Protein AF-A0A2X2C8Q6-F1 (afdb_monomer_lite)

pLDDT: mean 88.3, std 13.2, range [42.91, 97.81]

Secondary structure (DSSP, 8-state):
----PPPPEEEEEEEE---BTTB--EEEEEEEETTEEEEEEEETTS-EEEEEEEEPSSSSEEEETT-TT--EEEEETTEEEEEETTEEEEEEEE----

Organism: Pseudomonas luteola (NCBI:txid47886)

Structure (mmCIF, N/CA/C/O backbone):
data_AF-A0A2X2C8Q6-F1
#
_entry.id   AF-A0A2X2C8Q6-F1
#
loop_
_atom_site.group_PDB
_atom_site.id
_atom_site.type_symbol
_atom_site.label_atom_id
_atom_site.label_alt_id
_atom_site.label_comp_id
_atom_site.label_asym_id
_atom_site.label_entity_id
_atom_site.label_seq_id
_atom_site.pdbx_PDB_ins_code
_atom_site.Cartn_x
_atom_site.Cartn_y
_atom_site.Cartn_z
_atom_site.occupancy
_atom_site.B_iso_or_equiv
_atom_site.auth_seq_id
_atom_site.auth_comp_id
_atom_site.auth_asym_id
_atom_site.auth_atom_id
_atom_site.pdbx_PDB_model_num
ATOM 1 N N . MET A 1 1 ? -34.245 -14.736 4.783 1.00 42.91 1 MET A N 1
ATOM 2 C CA . MET A 1 1 ? -33.613 -13.420 4.556 1.00 42.91 1 MET A CA 1
ATOM 3 C C . MET A 1 1 ? -32.192 -13.698 4.108 1.00 42.91 1 MET A C 1
ATOM 5 O O . MET A 1 1 ? -31.461 -14.315 4.870 1.00 42.91 1 MET A O 1
ATOM 9 N N . SER A 1 2 ? -31.836 -13.373 2.869 1.00 44.12 2 SER A N 1
ATOM 10 C CA . SER A 1 2 ? -30.450 -13.507 2.406 1.00 44.12 2 SER A CA 1
ATOM 11 C C . SER A 1 2 ? -29.625 -12.370 3.013 1.00 44.12 2 SER A C 1
ATOM 13 O O . SER A 1 2 ? -30.115 -11.239 3.005 1.00 44.12 2 SER A O 1
ATOM 15 N N . PRO A 1 3 ? -28.425 -12.618 3.562 1.00 54.22 3 PRO A N 1
ATOM 16 C CA . PRO A 1 3 ? -27.579 -11.533 4.030 1.00 54.22 3 PRO A CA 1
ATOM 17 C C . PRO A 1 3 ? -27.143 -10.706 2.817 1.00 54.22 3 PRO A C 1
ATOM 19 O O . PRO A 1 3 ? -26.580 -11.238 1.860 1.00 54.22 3 PRO A O 1
ATOM 22 N N . THR A 1 4 ? -27.428 -9.406 2.843 1.00 56.53 4 THR A N 1
ATOM 23 C CA . THR A 1 4 ? -26.817 -8.446 1.925 1.00 56.53 4 THR A CA 1
ATOM 24 C C . THR A 1 4 ? -25.324 -8.441 2.231 1.00 56.53 4 THR A C 1
ATOM 26 O O . THR A 1 4 ? -24.906 -7.879 3.240 1.00 56.53 4 THR A O 1
ATOM 29 N N . VAL A 1 5 ? -24.522 -9.116 1.406 1.00 59.50 5 VAL A N 1
ATOM 30 C CA . VAL A 1 5 ? -23.062 -8.988 1.458 1.00 59.50 5 VAL A CA 1
ATOM 31 C C . VAL A 1 5 ? -22.760 -7.512 1.218 1.00 59.50 5 VAL A C 1
ATOM 33 O O . VAL A 1 5 ? -23.133 -6.971 0.175 1.00 59.50 5 VAL A O 1
ATOM 36 N N . ALA A 1 6 ? -22.175 -6.833 2.204 1.00 64.19 6 ALA A N 1
ATOM 37 C CA . ALA A 1 6 ? -21.739 -5.457 2.025 1.00 64.19 6 ALA A CA 1
ATOM 38 C C . ALA A 1 6 ? -20.749 -5.428 0.853 1.00 64.19 6 ALA A C 1
ATOM 40 O O . ALA A 1 6 ? -19.773 -6.172 0.851 1.00 64.19 6 ALA A O 1
ATOM 41 N N . ALA A 1 7 ? -21.041 -4.628 -0.173 1.00 78.06 7 ALA A N 1
ATOM 42 C CA . ALA A 1 7 ? -20.195 -4.558 -1.355 1.00 78.06 7 ALA A CA 1
ATOM 43 C C . ALA A 1 7 ? -18.798 -4.037 -0.980 1.00 78.06 7 ALA A C 1
ATOM 45 O O . ALA A 1 7 ? -18.679 -3.072 -0.222 1.00 78.06 7 ALA A O 1
ATOM 46 N N . GLU A 1 8 ? -17.758 -4.670 -1.526 1.00 90.06 8 GLU A N 1
ATOM 47 C CA . GLU A 1 8 ? -16.370 -4.224 -1.391 1.00 90.06 8 GLU A CA 1
ATOM 48 C C . GLU A 1 8 ? -16.246 -2.746 -1.801 1.00 90.06 8 GLU A C 1
ATOM 50 O O . GLU A 1 8 ? -16.625 -2.356 -2.908 1.00 90.06 8 GLU A O 1
ATOM 55 N N . VAL A 1 9 ? -15.691 -1.918 -0.912 1.00 93.94 9 VAL A N 1
ATOM 56 C CA . VAL A 1 9 ? -15.411 -0.505 -1.184 1.00 93.94 9 VAL A CA 1
ATOM 57 C C . VAL A 1 9 ? -13.944 -0.355 -1.551 1.00 93.94 9 VAL A C 1
ATOM 59 O O . VAL A 1 9 ? -13.058 -0.644 -0.751 1.00 93.94 9 VAL A O 1
ATOM 62 N N . ILE A 1 10 ? -13.673 0.143 -2.754 1.00 94.94 10 ILE A N 1
ATOM 63 C CA . ILE A 1 10 ? -12.310 0.434 -3.205 1.00 94.94 10 ILE A CA 1
ATOM 64 C C . ILE A 1 10 ? -11.898 1.807 -2.672 1.00 94.94 10 ILE A C 1
ATOM 66 O O . ILE A 1 10 ? -12.481 2.817 -3.067 1.00 94.94 10 ILE A O 1
ATOM 70 N N . ILE A 1 11 ? -10.879 1.827 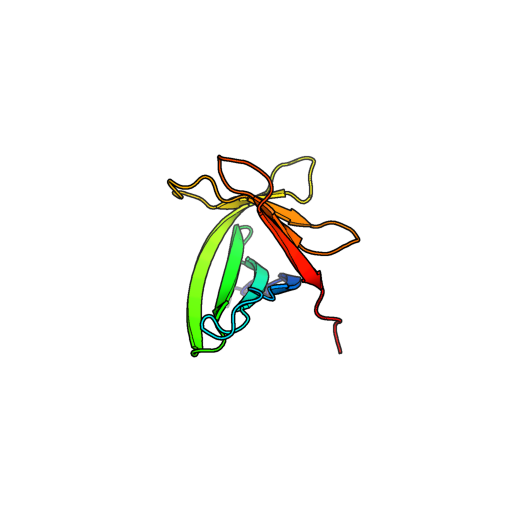-1.814 1.00 94.94 11 ILE A N 1
ATOM 71 C CA . ILE A 1 11 ? -10.276 3.054 -1.280 1.00 94.94 11 ILE A CA 1
ATOM 72 C C . ILE A 1 11 ? -9.413 3.712 -2.356 1.00 94.94 11 ILE A C 1
ATOM 74 O O . ILE A 1 11 ? -9.579 4.892 -2.643 1.00 94.94 11 ILE A O 1
ATOM 78 N N . GLY A 1 12 ? -8.569 2.928 -3.026 1.00 94.94 12 GLY A N 1
ATOM 79 C CA . GLY A 1 12 ? -7.765 3.413 -4.141 1.00 94.94 12 GLY A CA 1
ATOM 80 C C . GLY A 1 12 ? -7.038 2.298 -4.881 1.00 94.94 12 GLY A C 1
ATOM 81 O O . GLY A 1 12 ? -7.079 1.127 -4.481 1.00 94.94 12 GLY A O 1
ATOM 82 N N . LYS A 1 13 ? -6.424 2.675 -6.004 1.00 96.69 13 LYS A N 1
ATOM 83 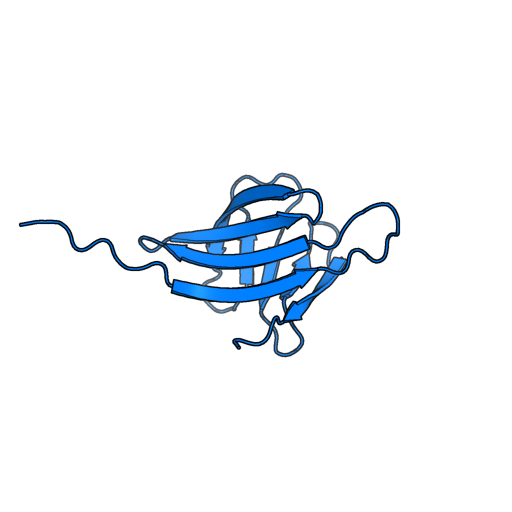C CA . LYS A 1 13 ? -5.624 1.808 -6.870 1.00 96.69 13 LYS A CA 1
ATOM 84 C C . LYS A 1 13 ? -4.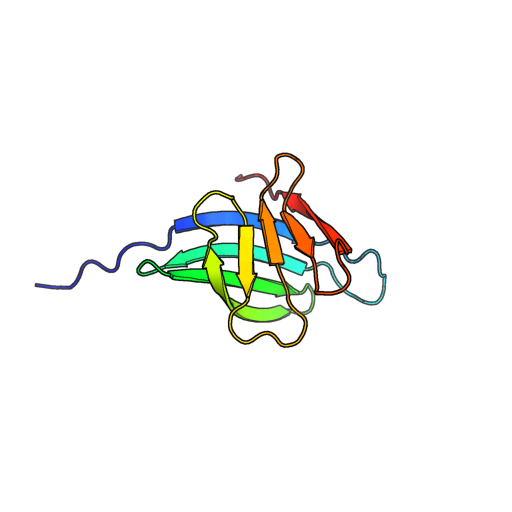366 2.548 -7.289 1.00 96.69 13 LYS A C 1
ATOM 86 O O . LYS A 1 13 ? -4.453 3.702 -7.698 1.00 96.69 13 LYS A O 1
ATOM 91 N N . TRP A 1 14 ? -3.230 1.869 -7.249 1.00 96.38 14 TRP A N 1
ATOM 92 C CA . TRP A 1 14 ? -1.936 2.457 -7.569 1.00 96.38 14 TRP A CA 1
ATOM 93 C C . TRP A 1 14 ? -1.077 1.491 -8.376 1.00 96.38 14 TRP A C 1
ATOM 95 O O . TRP A 1 14 ? -1.206 0.273 -8.243 1.00 96.38 14 TRP A O 1
ATOM 105 N N . LEU A 1 15 ? -0.210 2.049 -9.211 1.00 94.25 15 LEU A N 1
ATOM 106 C CA . LEU A 1 15 ? 0.836 1.354 -9.941 1.00 94.25 15 LEU A CA 1
ATOM 107 C C . LEU A 1 15 ? 2.174 1.631 -9.258 1.00 94.25 15 LEU A C 1
ATOM 109 O O . LEU A 1 15 ? 2.628 2.773 -9.179 1.00 94.25 15 LEU A O 1
ATOM 113 N N . ASP A 1 16 ? 2.783 0.570 -8.765 1.00 91.19 16 ASP A N 1
ATOM 114 C CA . ASP A 1 16 ? 4.111 0.542 -8.183 1.00 91.19 16 ASP A CA 1
ATOM 115 C C . ASP A 1 16 ? 5.124 0.163 -9.263 1.00 91.19 16 ASP A C 1
ATOM 117 O O . ASP A 1 16 ? 5.311 -1.014 -9.585 1.00 91.19 16 ASP A O 1
ATOM 121 N N . ASP A 1 17 ? 5.728 1.195 -9.845 1.00 84.50 17 ASP A N 1
ATOM 122 C CA . ASP A 1 17 ? 6.873 1.082 -10.744 1.00 84.50 17 ASP A CA 1
ATOM 123 C C . ASP A 1 17 ? 8.107 0.740 -9.901 1.00 84.50 17 ASP A C 1
ATOM 125 O O . ASP A 1 17 ? 8.620 1.570 -9.144 1.00 84.50 17 ASP A O 1
ATOM 129 N N . LEU A 1 18 ? 8.560 -0.511 -9.999 1.00 78.62 18 LEU A N 1
ATOM 130 C CA . LEU A 1 18 ? 9.701 -1.012 -9.230 1.00 78.62 18 LEU A CA 1
ATOM 131 C C . LEU A 1 18 ? 11.048 -0.573 -9.825 1.00 78.62 18 LEU A C 1
ATOM 133 O O . LEU A 1 18 ? 12.094 -0.910 -9.263 1.00 78.62 18 LEU A O 1
ATOM 137 N N . GLY A 1 19 ? 11.045 0.143 -10.958 1.00 70.12 19 GLY A N 1
ATOM 138 C CA . GLY A 1 19 ? 12.238 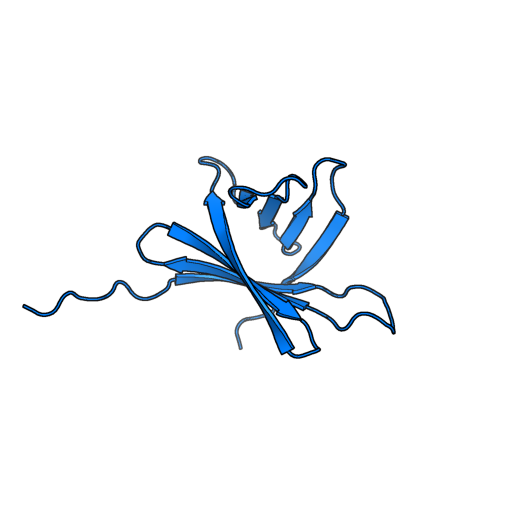0.711 -11.585 1.00 70.12 19 GLY A CA 1
ATOM 139 C C . GLY A 1 19 ? 13.275 -0.323 -12.034 1.00 70.12 19 GLY A C 1
ATOM 140 O O . GLY A 1 19 ? 14.444 0.017 -12.213 1.00 70.12 19 GLY A O 1
ATOM 141 N N . SER A 1 20 ? 12.884 -1.593 -12.185 1.00 66.19 20 SER A N 1
ATOM 142 C CA . SER A 1 20 ? 13.791 -2.702 -12.483 1.00 66.19 20 SER A CA 1
ATOM 143 C C . SER A 1 20 ? 13.366 -3.434 -13.752 1.00 66.19 20 SER A C 1
ATOM 145 O O . SER A 1 20 ? 12.227 -3.883 -13.835 1.00 66.19 20 SER A O 1
ATOM 147 N N . PRO A 1 21 ? 14.281 -3.690 -14.705 1.00 66.25 21 PRO A N 1
ATOM 148 C CA . PRO A 1 21 ? 13.977 -4.537 -15.859 1.00 66.25 21 PRO A CA 1
ATOM 149 C C . PRO A 1 21 ? 13.706 -5.999 -15.463 1.00 66.25 21 PRO A C 1
ATOM 151 O O . PRO A 1 21 ? 13.166 -6.761 -16.259 1.00 66.25 21 PRO A O 1
ATOM 154 N N . ASN A 1 22 ? 14.084 -6.393 -14.241 1.00 65.19 22 ASN A N 1
ATOM 155 C CA . ASN A 1 22 ? 13.940 -7.755 -13.729 1.00 65.19 22 ASN A CA 1
ATOM 156 C C . ASN A 1 22 ? 12.696 -7.945 -12.850 1.00 65.19 22 ASN A C 1
ATOM 158 O O . ASN A 1 22 ? 12.306 -9.083 -12.603 1.00 65.19 22 ASN A O 1
ATOM 162 N N . TYR A 1 23 ? 12.093 -6.861 -12.349 1.00 65.62 23 TYR A N 1
ATOM 163 C CA . TYR A 1 23 ? 10.897 -6.924 -11.509 1.00 65.62 23 TYR A CA 1
ATOM 164 C C . TYR A 1 23 ? 9.780 -6.152 -12.191 1.00 65.62 23 TYR A C 1
ATOM 166 O O . TYR A 1 23 ? 9.857 -4.937 -12.325 1.00 65.62 23 TYR A O 1
ATOM 174 N N . LEU A 1 24 ? 8.754 -6.879 -12.628 1.00 77.06 24 LEU A N 1
ATOM 175 C CA . LEU A 1 24 ? 7.609 -6.280 -13.296 1.00 77.06 24 LEU A CA 1
ATOM 176 C C . LEU A 1 24 ? 6.816 -5.406 -12.322 1.00 77.06 24 LEU A C 1
ATOM 178 O O . LEU A 1 24 ? 6.677 -5.759 -11.146 1.00 77.06 24 LEU A O 1
ATOM 182 N N . ASP A 1 25 ? 6.254 -4.318 -12.845 1.00 87.38 25 ASP A N 1
ATOM 183 C CA . ASP A 1 25 ? 5.405 -3.391 -12.098 1.00 87.38 25 ASP A CA 1
ATOM 184 C C . ASP A 1 25 ? 4.327 -4.128 -11.302 1.00 87.38 25 ASP A C 1
ATOM 186 O O . ASP A 1 25 ? 3.762 -5.137 -11.746 1.00 87.38 25 ASP A O 1
ATOM 190 N N . ALA A 1 26 ? 4.014 -3.606 -10.122 1.00 91.50 26 ALA A N 1
ATOM 191 C CA . ALA A 1 26 ? 2.949 -4.135 -9.289 1.00 91.50 26 ALA A CA 1
ATOM 192 C C . ALA A 1 26 ? 1.759 -3.178 -9.254 1.00 91.50 26 ALA A C 1
ATOM 194 O O . ALA A 1 26 ? 1.896 -1.964 -9.292 1.00 91.50 26 ALA A O 1
ATOM 195 N N . GLN A 1 27 ? 0.558 -3.727 -9.158 1.00 94.94 27 GLN A N 1
ATOM 196 C CA . GLN A 1 27 ? -0.654 -2.976 -8.880 1.00 94.94 27 GLN A CA 1
ATOM 197 C C . GLN A 1 27 ? -1.044 -3.203 -7.426 1.00 94.94 27 GLN A C 1
ATOM 199 O O . GLN A 1 27 ? -1.141 -4.347 -6.972 1.00 94.94 27 GLN A O 1
ATOM 204 N N . PHE A 1 28 ? -1.305 -2.111 -6.721 1.00 96.31 28 PHE A N 1
ATOM 205 C CA . PHE A 1 28 ? -1.869 -2.109 -5.383 1.00 96.31 28 PHE A CA 1
ATOM 206 C C . PHE A 1 28 ? -3.318 -1.647 -5.428 1.00 96.31 28 PHE A C 1
ATOM 208 O O . PHE A 1 28 ? -3.652 -0.681 -6.109 1.00 96.31 28 PHE A O 1
ATOM 215 N N . LYS A 1 29 ? -4.185 -2.315 -4.672 1.00 97.00 29 LYS A N 1
ATOM 216 C CA . LYS A 1 29 ? -5.563 -1.890 -4.427 1.00 97.00 29 LYS A CA 1
ATOM 217 C C . LYS A 1 29 ? -5.838 -2.003 -2.934 1.00 97.00 29 LYS A C 1
ATOM 219 O O . LYS A 1 29 ? -5.737 -3.095 -2.382 1.00 97.00 29 LYS A O 1
ATOM 224 N N . ILE A 1 30 ? -6.205 -0.898 -2.290 1.00 97.31 30 ILE A N 1
ATOM 225 C CA . ILE A 1 30 ? -6.703 -0.936 -0.909 1.00 97.31 30 ILE A CA 1
ATOM 226 C C . ILE A 1 30 ? -8.222 -1.005 -0.964 1.00 97.31 30 ILE A C 1
ATOM 228 O O . ILE A 1 30 ? -8.872 -0.199 -1.634 1.00 97.31 30 ILE A O 1
ATOM 232 N N . VAL A 1 31 ? -8.783 -1.986 -0.264 1.00 96.69 31 VAL A N 1
ATOM 233 C CA . VAL A 1 31 ? -10.227 -2.214 -0.194 1.00 96.69 31 VAL A CA 1
ATOM 234 C C . VAL A 1 31 ? -10.694 -2.306 1.244 1.00 96.69 31 VAL A C 1
ATOM 236 O O . VAL A 1 31 ? -9.962 -2.772 2.118 1.00 96.69 31 VAL A O 1
ATOM 239 N N . LYS A 1 32 ? -11.936 -1.890 1.473 1.00 95.69 32 LYS A N 1
ATOM 240 C CA . LYS A 1 32 ? -12.694 -2.167 2.684 1.00 95.69 32 LYS A CA 1
ATOM 241 C C . LYS A 1 32 ? -13.763 -3.201 2.358 1.00 95.69 32 LYS A C 1
ATOM 243 O O . LYS A 1 32 ? -14.647 -2.946 1.546 1.00 95.69 32 LYS A O 1
ATOM 248 N N . ASP A 1 33 ? -13.679 -4.344 3.014 1.00 93.69 33 ASP A N 1
ATOM 249 C CA . ASP A 1 33 ? -14.566 -5.488 2.841 1.00 93.69 33 ASP A CA 1
ATOM 250 C C . ASP A 1 33 ? -14.983 -6.002 4.224 1.00 93.69 33 ASP A C 1
ATOM 252 O O . ASP A 1 33 ? -14.133 -6.204 5.094 1.00 93.69 33 ASP A O 1
ATOM 256 N N . ASP A 1 34 ? -16.291 -6.121 4.454 1.00 92.44 34 ASP A N 1
ATOM 257 C CA . ASP A 1 34 ? -16.886 -6.499 5.747 1.00 92.44 34 ASP A CA 1
ATOM 258 C C . ASP A 1 34 ? -16.284 -5.740 6.955 1.00 92.44 34 ASP A C 1
ATOM 260 O O . ASP A 1 34 ? -15.852 -6.302 7.963 1.00 92.44 34 ASP A O 1
ATOM 264 N N . GLY A 1 35 ? -16.148 -4.416 6.811 1.00 90.94 35 GLY A N 1
ATOM 265 C CA . GLY A 1 35 ? -15.589 -3.537 7.847 1.00 90.94 35 GLY A CA 1
ATOM 266 C C . GLY A 1 35 ? -14.072 -3.641 8.052 1.00 90.94 35 GLY A C 1
ATOM 267 O O . GLY A 1 35 ? -13.519 -2.881 8.848 1.00 90.94 35 GLY A O 1
ATOM 268 N N . LYS A 1 36 ? -13.384 -4.522 7.322 1.00 95.38 36 LYS A N 1
ATOM 269 C CA . LYS A 1 36 ? -11.938 -4.754 7.401 1.00 95.38 36 LYS A CA 1
ATOM 270 C C . LYS A 1 36 ? -11.236 -4.199 6.168 1.00 95.38 36 LYS A C 1
ATOM 272 O O . LYS A 1 36 ? -11.749 -4.276 5.060 1.00 95.38 36 LYS A O 1
ATOM 277 N N . TYR A 1 37 ? -10.033 -3.677 6.358 1.00 96.94 37 TYR A N 1
ATOM 278 C CA . TYR A 1 37 ? -9.177 -3.214 5.271 1.00 96.94 37 TYR A CA 1
ATOM 279 C C . TYR A 1 37 ? -8.222 -4.308 4.794 1.00 96.94 37 TYR A C 1
ATOM 281 O O . TYR A 1 37 ? -7.734 -5.119 5.596 1.00 96.94 37 TYR A O 1
ATOM 289 N N . PHE A 1 38 ? -7.951 -4.306 3.492 1.00 97.69 38 PHE A N 1
ATOM 290 C CA . PHE A 1 38 ? -7.011 -5.210 2.845 1.00 97.69 38 PHE A CA 1
ATOM 291 C C . PHE A 1 38 ? -6.212 -4.501 1.757 1.00 97.69 38 PHE A C 1
ATOM 293 O O . PHE A 1 38 ? -6.756 -3.664 1.041 1.00 97.69 38 PHE A O 1
ATOM 300 N N . LEU A 1 39 ? -4.948 -4.894 1.607 1.00 97.62 39 LEU A N 1
ATOM 301 C CA . LEU A 1 39 ? -4.149 -4.619 0.422 1.00 97.62 39 LEU A CA 1
ATOM 302 C C . LEU A 1 39 ? -4.238 -5.817 -0.512 1.00 97.62 39 LEU A C 1
ATOM 304 O O . LEU A 1 39 ? -3.838 -6.919 -0.139 1.00 97.62 39 LEU A O 1
ATOM 308 N N . GLU A 1 40 ? -4.684 -5.597 -1.735 1.00 97.00 40 GLU A N 1
ATOM 309 C CA . GLU A 1 40 ? -4.496 -6.532 -2.834 1.00 97.00 40 GLU A CA 1
ATOM 310 C C . GLU A 1 40 ? -3.304 -6.081 -3.670 1.00 97.00 40 GLU A C 1
ATOM 312 O O . GLU A 1 40 ? -3.291 -4.974 -4.210 1.00 97.00 40 GLU A O 1
ATOM 317 N N . ARG A 1 41 ? -2.293 -6.944 -3.762 1.00 94.94 41 ARG A N 1
ATOM 318 C CA . ARG A 1 41 ? -1.118 -6.755 -4.610 1.00 94.94 41 ARG A CA 1
ATOM 319 C C . ARG A 1 41 ? -1.194 -7.718 -5.781 1.00 94.94 41 ARG A C 1
ATOM 321 O O . ARG A 1 41 ? -1.386 -8.914 -5.565 1.00 94.94 41 ARG A O 1
ATOM 328 N N . ARG A 1 42 ? -0.954 -7.221 -6.991 1.00 94.50 42 ARG A N 1
ATOM 329 C CA . ARG A 1 42 ? -0.758 -8.036 -8.193 1.00 94.50 42 ARG A CA 1
ATOM 330 C C . ARG A 1 42 ? 0.500 -7.588 -8.920 1.00 94.50 42 ARG A C 1
ATOM 332 O O . ARG A 1 42 ? 0.552 -6.470 -9.408 1.00 94.50 42 ARG A O 1
ATOM 339 N N . ASN A 1 43 ? 1.494 -8.453 -8.991 1.00 90.44 43 ASN A N 1
ATOM 340 C CA . ASN A 1 43 ? 2.722 -8.224 -9.739 1.00 90.44 43 ASN A CA 1
ATOM 341 C C . ASN A 1 43 ? 2.488 -8.483 -11.235 1.00 90.44 43 ASN A C 1
ATOM 343 O O . ASN A 1 43 ? 1.560 -9.209 -11.613 1.00 90.44 43 ASN A O 1
ATOM 347 N N . GLY A 1 44 ? 3.334 -7.918 -12.096 1.00 86.62 44 GLY A N 1
ATOM 348 C CA . GLY A 1 44 ? 3.209 -8.090 -13.544 1.00 86.62 44 GLY A CA 1
ATOM 349 C C . GLY A 1 44 ? 3.424 -9.527 -14.032 1.00 86.62 44 GLY A C 1
ATOM 350 O O . GLY A 1 44 ? 2.962 -9.868 -15.116 1.00 86.62 44 GLY A O 1
ATOM 351 N N . ASP A 1 45 ? 4.039 -10.396 -13.222 1.00 86.12 45 ASP A N 1
ATOM 352 C CA . ASP A 1 45 ? 4.148 -11.839 -13.495 1.00 86.12 45 ASP A CA 1
ATOM 353 C C . ASP A 1 45 ? 2.856 -12.611 -13.150 1.00 86.12 45 ASP A C 1
ATOM 355 O O . ASP A 1 45 ? 2.776 -13.826 -13.324 1.00 86.12 45 ASP A O 1
ATOM 359 N N . GLY A 1 46 ? 1.829 -11.911 -12.659 1.00 88.00 46 GLY A N 1
ATOM 360 C CA . GLY A 1 46 ? 0.551 -12.476 -12.240 1.00 88.00 46 GLY A CA 1
ATOM 361 C C . GLY A 1 46 ? 0.532 -13.000 -10.804 1.00 88.00 46 GLY A C 1
ATOM 362 O O . GLY A 1 46 ? -0.554 -13.298 -10.302 1.00 88.00 46 GLY A O 1
ATOM 363 N N . SER A 1 47 ? 1.680 -13.071 -10.124 1.00 90.62 47 SER A N 1
ATOM 364 C CA . SER A 1 47 ? 1.732 -13.388 -8.697 1.00 90.62 47 SER A CA 1
ATOM 365 C C . SER A 1 47 ? 1.137 -12.249 -7.867 1.00 90.62 47 SER A C 1
ATOM 367 O O . SER A 1 47 ? 1.016 -11.106 -8.311 1.00 90.62 47 SER A O 1
ATOM 369 N N . GLY A 1 48 ? 0.727 -12.544 -6.639 1.00 92.19 48 GLY A N 1
ATOM 370 C CA . GLY A 1 48 ? 0.077 -11.546 -5.810 1.00 92.19 48 GLY A CA 1
ATOM 371 C C . GLY A 1 48 ? -0.421 -12.096 -4.492 1.00 92.19 48 GLY A C 1
ATOM 372 O O . GLY A 1 48 ? -0.186 -13.252 -4.143 1.00 92.19 48 GLY A O 1
ATOM 373 N N . GLY A 1 49 ? -1.126 -11.248 -3.756 1.00 95.19 49 GLY A N 1
ATOM 374 C CA . GLY A 1 49 ? -1.695 -11.621 -2.474 1.00 95.19 49 GLY A CA 1
ATOM 375 C C . GLY A 1 49 ? -2.675 -10.588 -1.953 1.00 95.19 49 GLY A C 1
ATOM 376 O O . GLY A 1 49 ? -2.701 -9.442 -2.403 1.00 95.19 49 GLY A O 1
ATOM 377 N N . ARG A 1 50 ? -3.474 -11.021 -0.980 1.00 97.00 50 ARG A N 1
ATOM 378 C CA . ARG A 1 50 ? -4.396 -10.177 -0.228 1.00 97.00 50 ARG A CA 1
ATOM 379 C C . ARG A 1 50 ? -3.968 -10.172 1.233 1.00 97.00 50 ARG A C 1
ATOM 381 O O . ARG A 1 50 ? -3.907 -11.224 1.863 1.00 97.00 50 ARG A O 1
ATOM 388 N N . TYR A 1 51 ? -3.666 -8.994 1.763 1.00 96.69 51 TYR A N 1
ATOM 389 C CA . TYR A 1 51 ? -3.077 -8.821 3.088 1.00 96.69 51 TYR A CA 1
ATOM 390 C C . TYR A 1 51 ? -3.989 -7.981 3.966 1.00 96.69 51 TYR A C 1
ATOM 392 O O . TYR A 1 51 ? -4.496 -6.952 3.529 1.00 96.69 51 TYR A O 1
ATOM 400 N N . ARG A 1 52 ? -4.207 -8.411 5.208 1.00 97.81 52 ARG A N 1
ATOM 401 C CA . ARG A 1 52 ? -5.017 -7.673 6.182 1.00 97.81 52 ARG A CA 1
ATOM 402 C C . ARG A 1 52 ? -4.293 -6.385 6.597 1.00 97.81 52 ARG A C 1
ATOM 404 O O . ARG A 1 52 ? -3.107 -6.432 6.915 1.00 97.81 52 ARG A O 1
ATOM 411 N N . LEU A 1 53 ? -5.026 -5.271 6.628 1.00 97.75 53 LEU A N 1
ATOM 412 C CA . LEU A 1 53 ? -4.528 -3.954 7.038 1.00 97.75 53 LEU A CA 1
ATOM 413 C C . LEU A 1 53 ? -5.298 -3.391 8.238 1.00 97.75 53 LEU A C 1
ATOM 415 O O . LEU A 1 53 ? -6.521 -3.474 8.270 1.00 97.75 53 LEU A O 1
ATOM 419 N N . GLU A 1 54 ? -4.652 -2.731 9.181 1.00 96.62 54 GLU A N 1
ATOM 420 C CA . GLU A 1 54 ? -5.327 -1.884 10.172 1.00 96.62 54 GLU A CA 1
ATOM 421 C C . GLU A 1 54 ? -5.194 -0.420 9.769 1.00 96.62 54 GLU A C 1
ATOM 423 O O . GLU A 1 54 ? -4.102 0.020 9.434 1.00 96.62 54 GLU A O 1
ATOM 428 N N . LYS A 1 55 ? -6.313 0.314 9.744 1.00 95.62 55 LYS A N 1
ATOM 429 C CA . LYS A 1 55 ? -6.294 1.751 9.461 1.00 95.62 55 LYS A CA 1
ATOM 430 C C . LYS A 1 55 ? -6.021 2.498 10.762 1.00 95.62 55 LYS A C 1
ATOM 432 O O . LYS A 1 55 ? -6.700 2.228 11.759 1.00 95.62 55 LYS A O 1
ATOM 437 N N . GLU A 1 56 ? -5.081 3.431 10.742 1.00 93.06 56 GLU A N 1
ATOM 438 C CA . GLU A 1 56 ? -4.912 4.378 11.841 1.00 93.06 56 GLU A CA 1
ATOM 439 C C . GLU A 1 56 ? -6.136 5.304 11.924 1.00 93.06 56 GLU A C 1
ATOM 441 O O . GLU A 1 56 ? -6.817 5.567 10.932 1.00 93.06 56 GLU A O 1
ATOM 446 N N . LYS A 1 57 ? -6.518 5.717 13.137 1.00 80.88 57 LYS A N 1
ATOM 447 C CA . LYS A 1 57 ? -7.811 6.396 13.346 1.00 80.88 57 LYS A CA 1
ATOM 448 C C . LYS A 1 57 ? -7.868 7.778 12.702 1.00 80.88 57 LYS A C 1
ATOM 450 O O . LYS A 1 57 ? -8.934 8.158 12.221 1.00 80.88 57 LYS A O 1
ATOM 455 N N . ASP A 1 58 ? -6.739 8.476 12.703 1.00 81.12 58 ASP A N 1
ATOM 456 C CA . ASP A 1 58 ? -6.659 9.897 12.372 1.00 81.12 58 ASP A CA 1
ATOM 457 C C . ASP A 1 58 ? -5.970 10.160 11.024 1.00 81.12 58 ASP A C 1
ATOM 459 O O . ASP A 1 58 ? -6.076 11.262 10.494 1.00 81.12 58 ASP A O 1
ATOM 463 N N . ASP A 1 59 ? -5.364 9.131 10.424 1.00 79.44 59 ASP A N 1
ATOM 464 C CA . ASP A 1 59 ? -4.595 9.230 9.186 1.00 79.44 59 ASP A CA 1
ATOM 465 C C . ASP A 1 59 ? -5.137 8.285 8.105 1.00 79.44 59 ASP A C 1
ATOM 467 O O . ASP A 1 59 ? -5.725 7.235 8.378 1.00 79.44 59 ASP A O 1
ATOM 471 N N . GLU A 1 60 ? -4.892 8.613 6.835 1.00 92.50 60 GLU A N 1
ATOM 472 C CA . GLU A 1 60 ? -5.062 7.669 5.721 1.00 92.50 60 GLU A CA 1
ATOM 473 C C . GLU A 1 60 ? -3.874 6.690 5.631 1.00 92.50 60 GLU A C 1
ATOM 475 O O . GLU A 1 60 ? -3.369 6.379 4.551 1.00 92.50 60 GLU A O 1
ATOM 480 N N . ALA A 1 61 ? -3.436 6.203 6.794 1.00 96.19 61 ALA A N 1
ATOM 481 C CA . ALA A 1 61 ? -2.357 5.250 6.973 1.00 96.19 61 ALA A CA 1
ATOM 482 C C . ALA A 1 61 ? -2.910 3.858 7.303 1.00 96.19 61 ALA A C 1
ATOM 484 O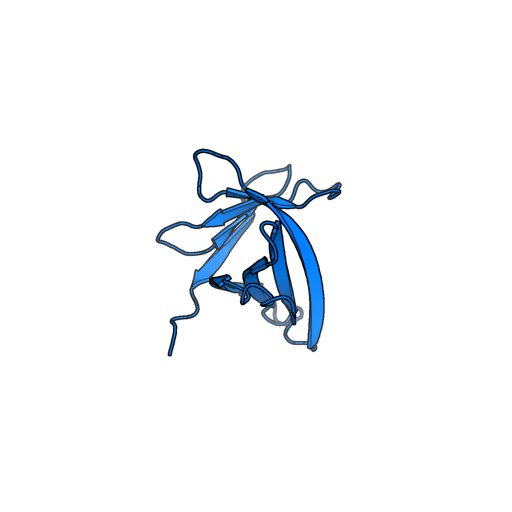 O . ALA A 1 61 ? -3.857 3.688 8.079 1.00 96.19 61 ALA A O 1
ATOM 485 N N . TYR A 1 62 ? -2.306 2.846 6.690 1.00 97.25 62 TYR A N 1
ATOM 486 C CA . TYR A 1 62 ? -2.742 1.462 6.751 1.00 97.25 62 TYR A CA 1
ATOM 487 C C . TYR A 1 62 ? -1.557 0.541 7.052 1.00 97.25 62 TYR A C 1
ATOM 489 O O . TYR A 1 62 ? -0.636 0.410 6.248 1.00 97.25 62 TYR A O 1
ATOM 497 N N . ILE A 1 63 ? -1.601 -0.147 8.189 1.00 96.75 63 ILE A N 1
ATOM 498 C CA . ILE A 1 63 ? -0.523 -1.007 8.685 1.00 96.75 63 ILE A CA 1
ATOM 499 C C . ILE A 1 63 ? -0.825 -2.461 8.343 1.00 96.75 63 ILE A C 1
ATOM 501 O O . ILE A 1 63 ? -1.916 -2.960 8.626 1.00 96.75 63 ILE A O 1
ATOM 505 N N . LYS A 1 64 ? 0.137 -3.182 7.765 1.00 96.69 64 LYS A N 1
ATOM 506 C CA . LYS A 1 64 ? -0.030 -4.608 7.470 1.00 96.69 64 LYS A CA 1
ATOM 507 C C . LYS A 1 64 ? 0.018 -5.453 8.744 1.00 96.69 64 LYS A C 1
ATOM 509 O O . LYS A 1 64 ? 1.011 -5.478 9.464 1.00 96.69 64 LYS A O 1
ATOM 514 N N . VAL A 1 65 ? -1.047 -6.212 8.992 1.00 95.50 65 VAL A N 1
ATOM 515 C CA . VAL A 1 65 ? -1.168 -7.056 10.189 1.00 95.50 65 VAL A CA 1
ATOM 516 C C . VAL A 1 65 ? -0.253 -8.277 10.087 1.00 95.50 65 VAL A C 1
ATOM 518 O O . VAL A 1 65 ? -0.263 -8.983 9.078 1.00 95.50 65 VAL A O 1
ATOM 521 N N . GLY A 1 66 ? 0.493 -8.556 11.160 1.00 91.25 66 GLY A N 1
ATOM 522 C CA . GLY A 1 66 ? 1.362 -9.735 11.269 1.00 91.25 66 GLY A CA 1
ATOM 523 C C . GLY A 1 66 ? 2.631 -9.671 10.413 1.00 91.25 66 GLY A C 1
ATOM 524 O O . GLY A 1 66 ? 3.273 -10.698 10.202 1.00 91.25 66 GLY A O 1
ATOM 525 N N . ASP A 1 67 ? 2.984 -8.492 9.899 1.00 89.69 67 ASP A N 1
ATOM 526 C CA . ASP A 1 67 ? 4.156 -8.294 9.054 1.00 89.69 67 ASP A CA 1
ATOM 527 C C . ASP A 1 67 ? 5.411 -7.989 9.882 1.00 89.69 67 ASP A C 1
ATOM 529 O O . ASP A 1 67 ? 5.462 -7.010 10.620 1.00 89.69 67 ASP A O 1
ATOM 533 N N . GLN A 1 68 ? 6.447 -8.817 9.744 1.00 89.00 68 GLN A N 1
ATOM 534 C CA . GLN A 1 68 ? 7.710 -8.651 10.481 1.00 89.00 68 GLN A CA 1
ATOM 535 C C . GLN A 1 68 ? 8.591 -7.519 9.931 1.00 89.00 68 GLN A C 1
ATOM 537 O O . GLN A 1 68 ? 9.5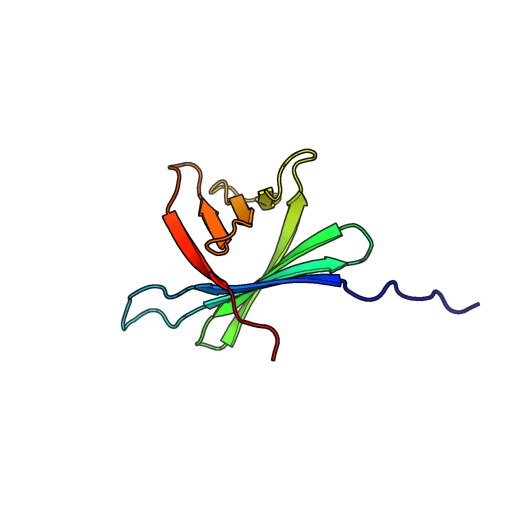47 -7.110 10.592 1.00 89.00 68 GLN A O 1
ATOM 542 N N . PHE A 1 69 ? 8.287 -7.029 8.728 1.00 89.38 69 PHE A N 1
ATOM 543 C CA . PHE A 1 69 ? 9.027 -5.955 8.066 1.00 89.38 69 PHE A CA 1
ATOM 544 C C . PHE A 1 69 ? 8.463 -4.566 8.389 1.00 89.38 69 PHE A C 1
ATOM 546 O O . PHE A 1 69 ? 9.124 -3.570 8.112 1.00 89.38 69 PHE A O 1
ATOM 553 N N . GLY A 1 70 ? 7.290 -4.496 9.029 1.00 91.81 70 GLY A N 1
ATOM 554 C CA . GLY A 1 70 ? 6.674 -3.238 9.441 1.00 91.81 70 GLY A CA 1
ATOM 555 C C . GLY A 1 70 ? 6.078 -2.450 8.278 1.00 91.81 70 GLY A C 1
ATOM 556 O O . GLY A 1 70 ? 6.174 -1.230 8.274 1.00 91.81 70 GLY A O 1
ATOM 557 N N . ALA A 1 71 ? 5.499 -3.125 7.278 1.00 96.38 71 ALA A N 1
ATOM 558 C CA . ALA A 1 71 ? 4.937 -2.443 6.117 1.00 96.38 71 ALA A CA 1
ATOM 559 C C . ALA A 1 71 ? 3.767 -1.508 6.485 1.00 96.38 71 ALA A C 1
ATOM 561 O O . ALA A 1 71 ? 2.757 -1.952 7.051 1.00 96.38 71 ALA A O 1
ATOM 562 N N . VAL A 1 72 ? 3.881 -0.241 6.080 1.00 96.88 72 VAL A N 1
ATOM 563 C CA . VAL A 1 72 ? 2.838 0.790 6.213 1.00 96.88 72 VAL A CA 1
ATOM 564 C C . VAL A 1 72 ? 2.564 1.419 4.849 1.00 96.88 72 VAL A C 1
ATOM 566 O O . VAL A 1 72 ? 3.478 1.636 4.053 1.00 96.88 72 VAL A O 1
ATOM 569 N N . TYR A 1 73 ? 1.291 1.695 4.580 1.00 97.44 73 TYR A N 1
ATOM 570 C CA . TYR A 1 73 ? 0.813 2.305 3.345 1.00 97.44 73 TYR A CA 1
ATOM 571 C C . TYR A 1 73 ? 0.061 3.591 3.674 1.00 97.44 73 TYR A C 1
ATOM 573 O O . TYR A 1 73 ? -0.941 3.527 4.384 1.00 97.44 73 TYR A O 1
ATOM 581 N N . VAL A 1 74 ? 0.512 4.733 3.163 1.00 97.38 74 VAL A N 1
ATOM 582 C CA . VAL A 1 74 ? -0.104 6.042 3.429 1.00 97.38 74 VAL A CA 1
ATOM 583 C C . VAL A 1 74 ? -0.645 6.614 2.128 1.00 97.38 74 VAL A C 1
ATOM 585 O O . VAL A 1 74 ? 0.080 6.725 1.141 1.00 97.38 74 VAL A O 1
ATOM 588 N N . VAL A 1 75 ? -1.938 6.933 2.100 1.00 96.19 75 VAL A N 1
ATOM 589 C CA . VAL A 1 75 ? -2.566 7.564 0.935 1.00 96.19 75 VAL A CA 1
ATOM 590 C C . VAL A 1 75 ? -2.346 9.070 1.010 1.00 96.19 75 VAL A C 1
ATOM 592 O O . VAL A 1 75 ? -2.806 9.722 1.947 1.00 96.19 75 VAL A O 1
ATOM 595 N N . THR A 1 76 ? -1.687 9.621 -0.003 1.00 95.12 76 THR A N 1
ATOM 596 C CA . THR A 1 76 ? -1.389 11.051 -0.137 1.00 95.12 76 THR A CA 1
ATOM 597 C C . THR A 1 76 ? -1.911 11.591 -1.474 1.00 95.12 76 THR A C 1
ATOM 599 O O . THR A 1 76 ? -2.295 10.810 -2.352 1.00 95.12 76 THR A O 1
ATOM 602 N N . PRO A 1 77 ? -1.944 12.923 -1.675 1.00 93.38 77 PRO A N 1
ATOM 603 C CA . PRO A 1 77 ? -2.263 13.507 -2.980 1.00 93.38 77 PRO A CA 1
ATOM 604 C C . PRO A 1 77 ? -1.343 13.042 -4.123 1.00 93.38 77 PRO A C 1
ATOM 606 O O . PRO A 1 77 ? -1.750 13.047 -5.284 1.00 93.38 77 PRO A O 1
ATOM 609 N N . GLU A 1 78 ? -0.108 12.646 -3.814 1.00 92.94 78 GLU A N 1
ATOM 610 C CA . GLU A 1 78 ? 0.905 12.203 -4.774 1.00 92.94 78 GLU A CA 1
ATOM 611 C C . GLU A 1 78 ? 0.775 10.713 -5.137 1.00 92.94 78 GLU A C 1
ATOM 613 O O . GLU A 1 78 ? 1.265 10.288 -6.190 1.00 92.94 78 GLU A O 1
ATOM 618 N N . GLY A 1 79 ? 0.113 9.913 -4.295 1.00 95.38 79 GLY A N 1
ATOM 619 C CA . GLY A 1 79 ? -0.107 8.491 -4.534 1.00 95.38 79 GLY A CA 1
ATOM 620 C C . GLY A 1 79 ? -0.196 7.662 -3.255 1.00 95.38 79 GLY A C 1
ATOM 621 O O . GLY A 1 79 ? -0.792 8.073 -2.265 1.00 95.38 79 GLY A O 1
ATOM 622 N N . LEU A 1 80 ? 0.352 6.449 -3.304 1.00 97.25 80 LEU A N 1
ATOM 623 C CA . LEU A 1 80 ? 0.468 5.571 -2.143 1.00 97.25 80 LEU A CA 1
ATOM 624 C C . LEU A 1 80 ? 1.926 5.507 -1.717 1.00 97.25 80 LEU A C 1
ATOM 626 O O . LEU A 1 80 ? 2.734 4.851 -2.377 1.00 97.25 80 LEU A O 1
ATOM 630 N N . GLU A 1 81 ? 2.256 6.174 -0.624 1.00 97.00 81 GLU A N 1
ATOM 631 C CA . GLU A 1 81 ? 3.567 6.058 -0.006 1.00 97.00 81 GLU A CA 1
ATOM 632 C C . GLU A 1 81 ? 3.685 4.706 0.698 1.00 97.00 81 GLU A C 1
ATOM 634 O O . GLU A 1 81 ? 2.765 4.244 1.380 1.00 97.00 81 GLU A O 1
ATOM 639 N N . ILE A 1 82 ? 4.821 4.048 0.492 1.00 95.62 82 ILE A N 1
ATOM 640 C CA . ILE A 1 82 ? 5.116 2.717 1.010 1.00 95.62 82 ILE A CA 1
ATOM 641 C C . ILE A 1 82 ? 6.313 2.843 1.936 1.00 95.62 82 ILE A C 1
ATOM 643 O O . ILE A 1 82 ? 7.375 3.323 1.530 1.00 95.62 82 ILE A O 1
ATOM 647 N N . TYR A 1 83 ? 6.138 2.355 3.155 1.00 96.12 83 TYR A N 1
ATOM 648 C CA . TYR A 1 83 ? 7.143 2.355 4.203 1.00 96.12 83 TYR A CA 1
ATOM 649 C C . TYR A 1 83 ? 7.428 0.930 4.665 1.00 96.12 83 TYR A C 1
ATOM 651 O O . TYR A 1 83 ? 6.565 0.051 4.578 1.00 96.12 83 TYR A O 1
ATOM 659 N N . ASP A 1 84 ? 8.617 0.730 5.212 1.00 95.44 84 ASP A N 1
ATOM 660 C CA . ASP A 1 84 ? 8.934 -0.367 6.120 1.00 95.44 84 ASP A CA 1
ATOM 661 C C . ASP A 1 84 ? 9.460 0.199 7.451 1.00 95.44 84 ASP A C 1
ATOM 663 O O . ASP A 1 84 ? 9.398 1.403 7.714 1.00 95.44 84 ASP A O 1
ATOM 667 N N . ARG A 1 85 ? 9.983 -0.675 8.313 1.00 94.25 85 ARG A N 1
ATOM 668 C CA . ARG A 1 85 ? 10.602 -0.282 9.587 1.00 94.25 85 ARG A CA 1
ATOM 669 C C . ARG A 1 85 ? 11.791 0.681 9.454 1.00 94.25 85 ARG A C 1
ATOM 671 O O . ARG A 1 85 ? 12.100 1.359 10.431 1.00 94.25 85 ARG A O 1
ATOM 678 N N . ASP A 1 86 ? 12.475 0.689 8.311 1.00 95.25 86 ASP A N 1
ATOM 679 C CA . ASP A 1 86 ? 13.646 1.528 8.046 1.00 95.25 86 ASP A CA 1
ATOM 680 C C . ASP A 1 86 ? 13.228 2.889 7.450 1.00 95.25 86 ASP A C 1
ATOM 682 O O . ASP A 1 86 ? 14.024 3.831 7.417 1.00 95.25 86 ASP A O 1
ATOM 686 N N . GLY A 1 87 ? 11.955 3.029 7.065 1.00 95.56 87 GLY A N 1
ATOM 687 C CA . GLY A 1 87 ? 11.308 4.291 6.733 1.00 95.56 87 GLY A CA 1
ATOM 688 C C . GLY A 1 87 ? 10.654 4.277 5.358 1.00 95.56 87 GLY A C 1
ATOM 689 O O . GLY A 1 87 ? 10.154 3.260 4.884 1.00 95.56 87 GLY A O 1
ATOM 690 N N . TYR A 1 88 ? 10.604 5.452 4.731 1.00 95.88 88 TYR A N 1
ATOM 691 C CA . TYR A 1 88 ? 10.031 5.620 3.398 1.00 95.88 88 TYR A CA 1
ATOM 692 C C . TYR A 1 88 ? 10.827 4.825 2.359 1.00 95.88 88 TYR A C 1
ATOM 694 O O . TYR A 1 88 ? 12.050 4.950 2.280 1.00 95.88 88 TYR A O 1
ATOM 702 N N . ILE A 1 89 ? 10.118 4.072 1.519 1.00 93.56 89 ILE A N 1
ATOM 703 C CA . ILE A 1 89 ? 10.713 3.320 0.414 1.00 93.56 89 ILE A CA 1
ATOM 704 C C . ILE A 1 89 ? 10.471 4.042 -0.912 1.00 93.56 89 ILE A C 1
ATOM 706 O O . ILE A 1 89 ? 11.419 4.305 -1.652 1.00 93.56 89 ILE A O 1
ATOM 710 N N . ARG A 1 90 ? 9.199 4.300 -1.250 1.00 94.56 90 ARG A N 1
ATOM 711 C CA . ARG A 1 90 ? 8.767 4.891 -2.531 1.00 94.56 90 ARG A CA 1
ATOM 712 C C . ARG A 1 90 ? 7.276 5.250 -2.530 1.00 94.56 90 ARG A C 1
ATOM 714 O O . ARG A 1 90 ? 6.536 4.805 -1.654 1.00 94.56 90 ARG A O 1
ATOM 721 N N . THR A 1 91 ? 6.832 5.949 -3.575 1.00 95.38 91 THR A N 1
ATOM 722 C CA . THR A 1 91 ? 5.419 6.270 -3.834 1.00 95.38 91 THR A CA 1
ATOM 723 C C . THR A 1 91 ? 4.921 5.562 -5.094 1.00 95.38 91 THR A C 1
ATOM 725 O O . THR A 1 91 ? 5.450 5.779 -6.187 1.00 95.38 91 THR A O 1
ATOM 728 N N . ALA A 1 92 ? 3.875 4.746 -4.961 1.00 95.88 92 ALA A N 1
ATOM 729 C CA . ALA A 1 92 ? 3.153 4.171 -6.092 1.00 95.88 92 ALA A CA 1
ATOM 730 C C . ALA A 1 92 ? 2.156 5.192 -6.664 1.00 95.88 92 ALA A C 1
ATOM 732 O O . ALA A 1 92 ? 1.448 5.880 -5.927 1.00 95.88 92 ALA A O 1
ATOM 733 N N . LYS A 1 93 ? 2.079 5.286 -7.992 1.00 95.06 93 LYS A N 1
ATOM 734 C CA . LYS A 1 93 ? 1.301 6.312 -8.700 1.00 95.06 93 LYS A CA 1
ATOM 735 C C . LYS A 1 93 ? -0.166 5.932 -8.757 1.00 95.06 93 LYS A C 1
ATOM 737 O O . LYS A 1 93 ? -0.490 4.797 -9.093 1.00 95.06 93 LYS A O 1
ATOM 742 N N . GLU A 1 94 ? -1.061 6.874 -8.489 1.00 93.69 94 GLU A N 1
ATOM 743 C CA . GLU A 1 94 ? -2.496 6.605 -8.571 1.00 93.69 94 GLU A CA 1
ATOM 744 C C . GLU A 1 94 ? -2.907 6.170 -9.988 1.00 93.69 94 GLU A C 1
ATOM 746 O O . GLU A 1 94 ? -2.589 6.811 -10.994 1.00 93.69 94 GLU A O 1
ATOM 751 N N . LEU A 1 95 ? -3.644 5.063 -10.064 1.00 88.75 95 LEU A N 1
ATOM 752 C CA . LEU A 1 95 ? -4.318 4.632 -11.279 1.00 88.75 95 LEU A CA 1
ATOM 753 C C . LEU A 1 95 ? -5.654 5.365 -11.345 1.00 88.75 95 LEU A C 1
ATOM 755 O O . LEU A 1 95 ? -6.583 5.041 -10.602 1.00 88.75 95 LEU A O 1
ATOM 759 N N . LYS A 1 96 ? -5.756 6.351 -12.244 1.00 71.81 96 LYS A N 1
ATOM 760 C CA . LYS A 1 96 ? -7.009 7.083 -12.461 1.00 71.81 96 LYS A CA 1
ATOM 761 C C . LYS A 1 96 ? -8.153 6.100 -12.718 1.00 71.81 96 LYS A C 1
ATOM 763 O O . LYS A 1 96 ? -8.015 5.151 -13.492 1.00 71.81 96 LYS A O 1
ATOM 768 N N . LYS A 1 97 ? -9.292 6.339 -12.063 1.00 54.94 97 LYS A N 1
ATOM 769 C CA . LYS A 1 97 ? -10.554 5.672 -12.399 1.00 54.94 97 LYS A CA 1
ATOM 770 C C . LYS A 1 97 ? -10.924 6.092 -13.825 1.00 54.94 97 LYS A C 1
ATOM 772 O O . LYS A 1 97 ? -11.250 7.257 -14.036 1.00 54.94 97 LYS A O 1
ATOM 777 N N . ASN A 1 98 ? -10.801 5.169 -14.778 1.00 46.28 98 ASN A N 1
ATOM 778 C CA . ASN A 1 98 ? -11.463 5.290 -16.078 1.00 46.28 98 ASN A CA 1
ATOM 779 C C . ASN A 1 98 ? -12.979 5.192 -15.905 1.00 46.28 98 ASN A C 1
ATOM 781 O O . ASN A 1 98 ? -13.407 4.430 -15.004 1.00 46.28 98 ASN A O 1
#

Sequence (98 aa):
MSPTVAAEVIIGKWLDDLGSPNYLDAQFKIVKDDGKYFLERRNGDGSGGRYRLEKEKDDEAYIKVGDQFGAVYVVTPEGLEIYDRDGYIRTAKELKKN

Foldseek 3Di:
DDDPQDDKAWPFKFWADPVDPVWAIKIWIWIQGPNWIWIWIATPVRDTDIFTWDADPPFQKTWTPPDPQGWIWGQDPQAIFIATPVGTDDGTGTDDDD

Radius of gyration: 14.14 Å; chains: 1; bounding box: 48×27×29 Å